Protein AF-X7ZYY2-F1 (afdb_monomer_lite)

pLDDT: mean 85.83, std 11.99, range [49.75, 98.62]

Foldseek 3Di:
DLLLLLQVVDVVLLVVLVVLLVVLVPDDQFLVLLQSLLVSVLSCQVSSPPVVSNVVCVVCVQLVSLLSSVQADRDDPVRVVLSNVSSVLSVVLSVSSNVSVSVVSVVSVVVSVVVVVVNSPPPDDDDDSVNSPD

Structure (mmCIF, N/CA/C/O backbone):
data_AF-X7ZYY2-F1
#
_entry.id   AF-X7ZYY2-F1
#
loop_
_atom_site.group_PDB
_atom_site.id
_atom_site.type_symbol
_atom_site.label_atom_id
_atom_site.label_alt_id
_atom_site.label_comp_id
_atom_site.label_asym_id
_atom_site.label_entity_id
_atom_site.label_seq_id
_atom_site.pdbx_PDB_ins_code
_atom_site.Cartn_x
_atom_site.Cartn_y
_atom_site.Cartn_z
_atom_site.occupancy
_atom_site.B_iso_or_equiv
_atom_site.auth_seq_id
_atom_site.auth_comp_id
_atom_site.auth_asym_id
_atom_site.auth_atom_id
_atom_site.pdbx_PDB_model_num
ATOM 1 N N . MET A 1 1 ? -3.388 7.981 6.868 1.00 88.81 1 MET A N 1
ATOM 2 C CA . MET A 1 1 ? -4.200 6.978 6.143 1.00 88.81 1 MET A CA 1
ATOM 3 C C . MET A 1 1 ? -4.107 5.621 6.833 1.00 88.81 1 MET A C 1
ATOM 5 O O . MET A 1 1 ? -5.023 5.297 7.571 1.00 88.81 1 MET A O 1
ATOM 9 N N . VAL A 1 2 ? -2.985 4.895 6.730 1.00 94.75 2 VAL A N 1
ATOM 10 C CA . VAL A 1 2 ? -2.819 3.554 7.341 1.00 94.75 2 VAL A CA 1
ATOM 11 C C . VAL A 1 2 ? -3.024 3.521 8.863 1.00 94.75 2 VAL A C 1
ATOM 13 O O . VAL A 1 2 ? -3.759 2.668 9.345 1.00 94.75 2 VAL A O 1
ATOM 16 N N . VAL A 1 3 ? -2.461 4.477 9.615 1.00 95.56 3 VAL A N 1
ATOM 17 C CA . VAL A 1 3 ? -2.677 4.577 11.077 1.00 95.56 3 VAL A CA 1
ATOM 18 C C . VAL A 1 3 ? -4.171 4.649 11.403 1.00 95.56 3 VAL A C 1
ATOM 20 O O . VAL A 1 3 ? -4.670 3.895 12.224 1.00 95.56 3 VAL A O 1
ATOM 23 N N . GLN A 1 4 ? -4.917 5.502 10.697 1.00 94.06 4 GLN A N 1
ATOM 24 C CA . GLN A 1 4 ? -6.357 5.657 10.897 1.00 94.06 4 GLN A CA 1
ATOM 25 C C . GLN A 1 4 ? -7.137 4.380 10.554 1.00 94.06 4 GLN A C 1
ATOM 27 O O . GLN A 1 4 ? -8.045 4.014 11.298 1.00 94.06 4 GLN A O 1
ATOM 32 N N . LEU A 1 5 ? -6.782 3.700 9.459 1.00 95.75 5 LEU A N 1
ATOM 33 C CA . LEU A 1 5 ? -7.372 2.411 9.082 1.00 95.75 5 LEU A CA 1
ATOM 34 C C . LEU A 1 5 ? -7.169 1.365 10.186 1.00 95.75 5 LEU A C 1
ATOM 36 O O . LEU A 1 5 ? -8.124 0.713 10.604 1.00 95.75 5 LEU A O 1
ATOM 40 N N . ALA A 1 6 ? -5.945 1.266 10.705 1.00 97.06 6 ALA A N 1
ATOM 41 C CA . ALA A 1 6 ? -5.580 0.359 11.787 1.00 97.06 6 ALA A CA 1
ATOM 42 C C . ALA A 1 6 ? -6.209 0.734 13.140 1.00 97.06 6 ALA A C 1
ATOM 44 O O . ALA A 1 6 ? -6.474 -0.148 13.948 1.00 97.06 6 ALA A O 1
ATOM 45 N N . THR A 1 7 ? -6.486 2.014 13.396 1.00 95.94 7 THR A N 1
ATOM 46 C CA . THR A 1 7 ? -7.210 2.446 14.601 1.00 95.94 7 THR A CA 1
ATOM 47 C C . THR A 1 7 ? -8.698 2.111 14.510 1.00 95.94 7 THR A C 1
ATOM 49 O O . THR A 1 7 ? -9.280 1.635 15.480 1.00 95.94 7 THR A O 1
ATOM 52 N N . LYS A 1 8 ? -9.329 2.351 13.352 1.00 95.50 8 LYS A N 1
ATOM 53 C CA . LYS A 1 8 ? -10.769 2.116 13.160 1.00 95.50 8 LYS A CA 1
ATOM 54 C C . LYS A 1 8 ? -11.122 0.638 13.003 1.00 95.50 8 LYS A C 1
ATOM 56 O O . LYS A 1 8 ? -12.187 0.231 13.455 1.00 95.50 8 LYS A O 1
ATOM 61 N N . ARG A 1 9 ? -10.262 -0.140 12.332 1.00 96.25 9 ARG A N 1
ATOM 62 C CA . ARG A 1 9 ? -10.445 -1.576 12.038 1.00 96.25 9 ARG A CA 1
ATOM 63 C C . ARG A 1 9 ? -11.831 -1.902 11.474 1.00 96.25 9 ARG A C 1
ATOM 65 O O . ARG A 1 9 ? -12.457 -2.877 11.882 1.00 96.25 9 ARG A O 1
ATOM 72 N N . ASN A 1 10 ? -12.323 -1.068 10.557 1.00 97.12 10 ASN A N 1
ATOM 73 C CA . ASN A 1 10 ? -13.613 -1.299 9.915 1.00 97.12 10 ASN A CA 1
ATOM 74 C C . ASN A 1 10 ? -13.560 -2.637 9.138 1.00 97.12 10 ASN A C 1
ATOM 76 O O . ASN A 1 10 ? -12.745 -2.748 8.219 1.00 97.12 10 ASN A O 1
ATOM 80 N N . PRO A 1 11 ? -14.405 -3.636 9.468 1.00 97.31 11 PRO A N 1
ATOM 81 C CA . PRO A 1 11 ? -14.346 -4.958 8.844 1.00 97.31 11 PRO A CA 1
ATOM 82 C C . PRO A 1 11 ? -14.564 -4.942 7.330 1.00 97.31 11 PRO A C 1
ATOM 84 O O . PRO A 1 11 ? -13.914 -5.704 6.626 1.00 97.31 11 PRO A O 1
ATOM 87 N N . ALA A 1 12 ? -15.433 -4.061 6.822 1.00 96.94 12 ALA A N 1
ATOM 88 C CA . ALA A 1 12 ? -15.694 -3.958 5.386 1.00 96.94 12 ALA A CA 1
ATOM 89 C C . ALA A 1 12 ? -14.470 -3.419 4.632 1.0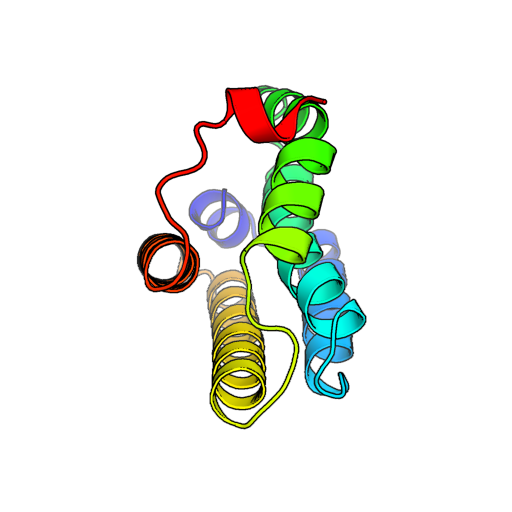0 96.94 12 ALA A C 1
ATOM 91 O O . ALA A 1 12 ? -14.090 -3.951 3.597 1.00 96.94 12 ALA A O 1
ATOM 92 N N . VAL A 1 13 ? -13.807 -2.409 5.204 1.00 96.94 13 VAL A N 1
ATOM 93 C CA . VAL A 1 13 ? -12.565 -1.849 4.652 1.00 96.94 13 VAL A CA 1
ATOM 94 C C . VAL A 1 13 ? -11.438 -2.879 4.672 1.00 96.94 13 VAL A C 1
ATOM 96 O O . VAL A 1 13 ? -10.668 -2.974 3.725 1.00 96.94 13 VAL A O 1
ATOM 99 N N . ILE A 1 14 ? -11.335 -3.652 5.754 1.00 98.19 14 ILE A N 1
ATOM 100 C CA . ILE A 1 14 ? -10.352 -4.730 5.867 1.00 98.19 14 ILE A CA 1
ATOM 101 C C . ILE A 1 14 ? -10.590 -5.791 4.791 1.00 98.19 14 ILE A C 1
ATOM 103 O O . ILE A 1 14 ? -9.637 -6.144 4.108 1.00 98.19 14 ILE A O 1
ATOM 107 N N . ALA A 1 15 ? -11.831 -6.253 4.619 1.00 98.19 15 ALA A N 1
ATOM 108 C CA . ALA A 1 15 ? -12.165 -7.267 3.622 1.00 98.19 15 ALA A CA 1
ATOM 109 C C . ALA A 1 15 ? -11.797 -6.810 2.202 1.00 98.19 15 ALA A C 1
ATOM 111 O O . ALA A 1 15 ? -11.152 -7.548 1.465 1.00 98.19 15 ALA A O 1
ATOM 112 N N . GLU A 1 16 ? -12.110 -5.561 1.852 1.00 97.75 16 GLU A N 1
ATOM 113 C CA . GLU A 1 16 ? -11.749 -4.996 0.548 1.00 97.75 16 GLU A CA 1
ATOM 114 C C . GLU A 1 16 ? -10.225 -4.912 0.351 1.00 97.75 16 GLU A C 1
ATOM 116 O O . GLU A 1 16 ? -9.705 -5.256 -0.708 1.00 97.75 16 GLU A O 1
ATOM 121 N N . LEU A 1 17 ? -9.477 -4.507 1.382 1.00 97.62 17 LEU A N 1
ATOM 122 C CA . LEU A 1 17 ? -8.014 -4.498 1.316 1.00 97.62 17 LEU A CA 1
ATOM 123 C C . LEU A 1 17 ? -7.432 -5.909 1.186 1.00 97.62 17 LEU A C 1
ATOM 125 O O . LEU A 1 17 ? -6.435 -6.074 0.488 1.00 97.62 17 LEU A O 1
ATOM 129 N N . GLU A 1 18 ? -8.032 -6.907 1.839 1.00 97.81 18 GLU A N 1
ATOM 130 C CA . GLU A 1 18 ? -7.639 -8.315 1.728 1.00 97.81 18 GLU A CA 1
ATOM 131 C C . GLU A 1 18 ? -7.847 -8.868 0.317 1.00 97.81 18 GLU A C 1
ATOM 133 O O . GLU A 1 18 ? -6.960 -9.550 -0.192 1.00 97.81 18 GLU A O 1
ATOM 138 N N . GLU A 1 19 ? -8.969 -8.541 -0.326 1.00 97.25 19 GLU A N 1
ATOM 139 C CA . GLU A 1 19 ? -9.241 -8.917 -1.717 1.00 97.25 19 GLU A CA 1
ATOM 140 C C . GLU A 1 19 ? -8.179 -8.350 -2.667 1.00 97.25 19 GLU A C 1
ATOM 142 O O . GLU A 1 19 ? -7.636 -9.079 -3.500 1.00 97.25 19 GLU A O 1
ATOM 147 N N . ILE A 1 20 ? -7.814 -7.075 -2.492 1.00 96.38 20 ILE A N 1
ATOM 148 C CA . ILE A 1 20 ? -6.784 -6.419 -3.308 1.00 96.38 20 ILE A CA 1
ATOM 149 C C . ILE A 1 20 ? -5.431 -7.126 -3.149 1.00 96.38 20 ILE A C 1
ATOM 151 O O . ILE A 1 20 ? -4.813 -7.501 -4.144 1.00 96.38 20 ILE A O 1
ATOM 155 N N . VAL A 1 21 ? -4.969 -7.363 -1.915 1.00 96.50 21 VAL A N 1
ATOM 156 C CA . VAL A 1 21 ? -3.655 -8.003 -1.694 1.00 96.50 21 VAL A CA 1
ATOM 157 C C . VAL A 1 21 ? -3.645 -9.500 -2.018 1.00 96.50 21 VAL A C 1
ATOM 159 O O . VAL A 1 21 ? -2.572 -10.106 -2.103 1.00 96.50 21 VAL A O 1
ATOM 162 N N . GLU A 1 22 ? -4.809 -10.137 -2.152 1.00 95.06 22 GLU A N 1
ATOM 163 C CA . GLU A 1 22 ? -4.923 -11.499 -2.679 1.00 95.06 22 GLU A CA 1
ATOM 164 C C . GLU A 1 22 ? -4.732 -11.513 -4.187 1.00 95.06 22 GLU A C 1
ATOM 166 O O . GLU A 1 22 ? -3.889 -12.270 -4.672 1.00 95.06 22 GLU A O 1
ATOM 171 N N . ALA A 1 23 ? -5.406 -10.614 -4.905 1.00 93.25 23 ALA A N 1
ATOM 172 C CA . ALA A 1 23 ? -5.202 -10.437 -6.338 1.00 93.25 23 ALA A CA 1
ATOM 173 C C . ALA A 1 23 ? -3.728 -10.138 -6.664 1.00 93.25 23 ALA A C 1
ATOM 175 O O . ALA A 1 23 ? -3.157 -10.765 -7.554 1.00 93.25 23 ALA A O 1
ATOM 176 N N . GLU A 1 24 ? -3.070 -9.281 -5.874 1.00 93.06 24 GLU A N 1
ATOM 177 C CA . GLU A 1 24 ? -1.648 -8.958 -6.056 1.00 93.06 24 GLU A CA 1
ATOM 178 C C . GLU A 1 24 ? -0.710 -10.171 -5.976 1.00 93.06 24 GLU A C 1
ATOM 180 O O . GLU A 1 24 ? 0.341 -10.198 -6.616 1.00 93.06 24 GLU A O 1
ATOM 185 N N . SER A 1 25 ? -1.064 -11.180 -5.177 1.00 86.06 25 SER A N 1
ATOM 186 C CA . SER A 1 25 ? -0.226 -12.366 -4.971 1.00 86.06 25 SER A CA 1
ATOM 187 C C . SER A 1 25 ? -0.200 -13.315 -6.172 1.00 86.06 25 SER A C 1
ATOM 189 O O . SER A 1 25 ? 0.706 -14.143 -6.272 1.00 86.06 25 SER A O 1
ATOM 191 N N . GLN A 1 26 ? -1.176 -13.174 -7.070 1.00 87.25 26 GLN A N 1
ATOM 192 C CA . GLN A 1 26 ? -1.361 -14.005 -8.260 1.00 87.25 26 GLN A CA 1
ATOM 193 C C . GLN A 1 26 ? -0.869 -13.312 -9.540 1.00 87.25 26 GLN A C 1
ATOM 195 O O . GLN A 1 26 ? -1.024 -13.859 -10.630 1.00 87.25 26 GLN A O 1
ATOM 200 N N . LEU A 1 27 ? -0.305 -12.105 -9.427 1.00 84.81 27 LEU A N 1
ATOM 201 C CA . LEU A 1 27 ? 0.155 -11.333 -10.576 1.00 84.81 27 LEU A CA 1
ATOM 202 C C . LEU A 1 27 ? 1.428 -11.926 -11.179 1.00 84.81 27 LEU A C 1
ATOM 204 O O . LEU A 1 27 ? 2.433 -12.132 -10.490 1.00 84.81 27 LEU A O 1
ATOM 208 N N . GLU A 1 28 ? 1.411 -12.083 -12.498 1.00 83.31 28 GLU A N 1
ATOM 209 C CA . GLU A 1 28 ? 2.623 -12.290 -13.279 1.00 83.31 28 GLU A CA 1
ATOM 210 C C . GLU A 1 28 ? 3.341 -10.951 -13.514 1.00 83.31 28 GLU A C 1
ATOM 212 O O . GLU A 1 28 ? 2.695 -9.905 -13.615 1.00 83.31 28 GLU A O 1
ATOM 217 N N . PRO A 1 29 ? 4.679 -10.936 -13.611 1.00 76.62 29 PRO A N 1
ATOM 218 C CA . PRO A 1 29 ? 5.419 -9.708 -13.868 1.00 76.62 29 PRO A CA 1
ATOM 219 C C . PRO A 1 29 ? 5.028 -9.046 -15.195 1.00 76.62 29 PRO A C 1
ATOM 221 O O . PRO A 1 29 ? 4.967 -9.698 -16.236 1.00 76.62 29 PRO A O 1
ATOM 224 N N . GLY A 1 30 ? 4.834 -7.729 -15.174 1.00 80.81 30 GLY A N 1
ATOM 225 C CA . GLY A 1 30 ? 4.477 -6.948 -16.355 1.00 80.81 30 GLY A CA 1
ATOM 226 C C . GLY A 1 30 ? 3.853 -5.606 -15.990 1.00 80.81 30 GLY A C 1
ATOM 227 O O . GLY A 1 30 ? 3.773 -5.244 -14.816 1.00 80.81 30 GLY A O 1
ATOM 228 N N . THR A 1 31 ? 3.392 -4.867 -16.999 1.00 80.38 31 THR A N 1
ATOM 229 C CA . THR A 1 31 ? 2.721 -3.567 -16.812 1.00 80.38 31 THR A CA 1
ATOM 230 C C . THR A 1 31 ? 1.461 -3.688 -15.955 1.00 80.38 31 THR A C 1
ATOM 232 O O . THR A 1 31 ? 1.262 -2.880 -15.057 1.00 80.38 31 THR A O 1
ATOM 235 N N . GLU A 1 32 ? 0.667 -4.742 -16.154 1.00 83.75 32 GLU A N 1
ATOM 236 C CA . GLU A 1 32 ? -0.537 -5.009 -15.353 1.00 83.75 32 GLU A CA 1
ATOM 237 C C . GLU A 1 32 ? -0.211 -5.169 -13.862 1.00 83.75 32 GLU A C 1
ATOM 239 O O . GLU A 1 32 ? -0.937 -4.670 -13.005 1.00 83.75 32 GLU A O 1
ATOM 244 N N . ALA A 1 33 ? 0.935 -5.775 -13.534 1.00 85.38 33 ALA A N 1
ATOM 245 C CA . ALA A 1 33 ? 1.361 -5.881 -12.148 1.00 85.38 33 ALA A CA 1
ATOM 246 C C . ALA A 1 33 ? 1.721 -4.522 -11.535 1.00 85.38 33 ALA A C 1
ATOM 248 O O . ALA A 1 33 ? 1.443 -4.290 -10.362 1.00 85.38 33 ALA A O 1
ATOM 249 N N . VAL A 1 34 ? 2.324 -3.614 -12.309 1.00 84.56 34 VAL A N 1
ATOM 250 C CA . VAL A 1 34 ? 2.629 -2.248 -11.850 1.00 84.56 34 VAL A CA 1
ATOM 251 C C . VAL A 1 34 ? 1.346 -1.467 -11.573 1.00 84.56 34 VAL A C 1
ATOM 253 O O . VAL A 1 34 ? 1.261 -0.784 -10.550 1.00 84.56 34 VAL A O 1
ATOM 256 N N . ASP A 1 35 ? 0.346 -1.600 -12.441 1.00 85.88 35 ASP A N 1
ATOM 257 C CA . ASP A 1 35 ? -0.947 -0.934 -12.285 1.00 85.88 35 ASP A CA 1
ATOM 258 C C . ASP A 1 35 ? -1.666 -1.435 -11.027 1.00 85.88 35 ASP A C 1
ATOM 260 O O . ASP A 1 35 ? -1.963 -0.651 -10.126 1.00 85.88 35 ASP A O 1
ATOM 264 N N . GLN A 1 36 ? -1.814 -2.754 -10.885 1.00 87.19 36 GLN A N 1
ATOM 265 C CA . GLN A 1 36 ? -2.502 -3.355 -9.742 1.00 87.19 36 GLN A CA 1
ATOM 266 C C . GLN A 1 36 ? -1.813 -3.035 -8.401 1.00 87.19 36 GLN A C 1
ATOM 268 O O . GLN A 1 36 ? -2.482 -2.765 -7.403 1.00 87.19 36 GLN A O 1
ATOM 273 N N . LEU A 1 37 ? -0.474 -3.008 -8.368 1.00 90.06 37 LEU A N 1
ATOM 274 C CA . LEU A 1 37 ? 0.288 -2.600 -7.179 1.00 90.06 37 LEU A CA 1
ATOM 275 C C . LEU A 1 37 ? 0.144 -1.098 -6.876 1.00 90.06 37 LEU A C 1
ATOM 277 O O . LEU A 1 37 ? 0.237 -0.688 -5.716 1.00 90.06 37 LEU A O 1
ATOM 281 N N . THR A 1 38 ? -0.068 -0.266 -7.899 1.00 88.12 38 THR A N 1
ATOM 282 C CA . THR A 1 38 ? -0.347 1.169 -7.735 1.00 88.12 38 THR A CA 1
ATOM 283 C C . THR A 1 38 ? -1.749 1.387 -7.161 1.00 88.12 38 THR A C 1
ATOM 285 O O . THR A 1 38 ? -1.934 2.232 -6.279 1.00 88.12 38 THR A O 1
ATOM 288 N N . ASP A 1 39 ? -2.723 0.581 -7.582 1.00 89.56 39 ASP A N 1
ATOM 289 C CA . ASP A 1 39 ? -4.115 0.675 -7.133 1.00 89.56 39 ASP A CA 1
ATOM 290 C C . ASP A 1 39 ? -4.278 0.445 -5.629 1.00 89.56 39 ASP A C 1
ATOM 292 O O . ASP A 1 39 ? -5.127 1.078 -4.993 1.00 89.56 39 ASP A O 1
ATOM 296 N N . PHE A 1 40 ? -3.418 -0.371 -5.011 1.00 93.56 40 PHE A N 1
ATOM 297 C CA . PHE A 1 40 ? -3.403 -0.517 -3.556 1.00 93.56 40 PHE A CA 1
ATOM 298 C C . PHE A 1 40 ? -3.179 0.823 -2.837 1.00 93.56 40 PHE A C 1
ATOM 300 O O . PHE A 1 40 ? -3.807 1.093 -1.809 1.00 93.56 40 PHE A O 1
ATOM 307 N N . HIS A 1 41 ? -2.338 1.717 -3.373 1.00 91.56 41 HIS A N 1
ATOM 308 C CA . HIS A 1 41 ? -2.084 3.026 -2.751 1.00 91.56 41 HIS A CA 1
ATOM 309 C C . HIS A 1 41 ? -3.316 3.924 -2.841 1.00 91.56 41 HIS A C 1
ATOM 311 O O . HIS A 1 41 ? -3.679 4.583 -1.860 1.00 91.56 41 HIS A O 1
ATOM 317 N N . ALA A 1 42 ? -3.995 3.897 -3.989 1.00 87.94 42 ALA A N 1
ATOM 318 C CA . ALA A 1 42 ? -5.251 4.607 -4.183 1.00 87.94 42 ALA A CA 1
ATOM 319 C C . ALA A 1 42 ? -6.352 4.070 -3.252 1.00 87.94 42 ALA A C 1
ATOM 321 O O . ALA A 1 42 ? -7.066 4.861 -2.628 1.00 87.94 42 ALA A O 1
ATOM 322 N N . ALA A 1 43 ? -6.443 2.748 -3.077 1.00 92.75 43 ALA A N 1
ATOM 323 C CA . ALA A 1 43 ? -7.381 2.114 -2.156 1.00 92.75 43 ALA A CA 1
ATOM 324 C C . ALA A 1 43 ? -7.139 2.541 -0.700 1.00 92.75 43 ALA A C 1
ATOM 326 O O . ALA A 1 43 ? -8.080 2.952 -0.021 1.00 92.75 43 ALA A O 1
ATOM 327 N N . ILE A 1 44 ? -5.884 2.547 -0.230 1.00 93.44 44 ILE A N 1
ATOM 328 C CA . ILE A 1 44 ? -5.528 3.043 1.112 1.00 93.44 44 ILE A CA 1
ATOM 329 C C . ILE A 1 44 ? -5.988 4.493 1.319 1.00 93.44 44 ILE A C 1
ATOM 331 O O . ILE A 1 44 ? -6.469 4.833 2.404 1.00 93.44 44 ILE A O 1
ATOM 335 N N . SER A 1 45 ? -5.855 5.350 0.302 1.00 89.56 45 SER A N 1
ATOM 336 C CA . SER A 1 45 ? -6.327 6.736 0.372 1.00 89.56 45 SER A CA 1
ATOM 337 C C . SER A 1 45 ? -7.849 6.816 0.453 1.00 89.56 45 SER A C 1
ATOM 339 O O . SER A 1 45 ? -8.379 7.341 1.441 1.00 89.56 45 SER A O 1
ATOM 341 N N . ARG A 1 46 ? -8.547 6.209 -0.515 1.00 89.94 46 ARG A N 1
ATOM 342 C CA . ARG A 1 46 ? -10.015 6.183 -0.610 1.00 89.94 46 ARG A CA 1
ATOM 343 C C . ARG A 1 46 ? -10.670 5.635 0.658 1.00 89.94 46 ARG A C 1
ATOM 345 O O . ARG A 1 46 ? -11.618 6.222 1.173 1.00 89.94 46 ARG A O 1
ATOM 352 N N . LEU A 1 47 ? -10.144 4.538 1.196 1.00 93.06 47 LEU A N 1
ATOM 353 C CA . LEU A 1 47 ? -10.722 3.840 2.345 1.00 93.06 47 LEU A CA 1
ATOM 354 C C . LEU A 1 47 ? -10.384 4.496 3.689 1.00 93.06 47 LEU A C 1
ATOM 356 O O . LEU A 1 47 ? -11.008 4.187 4.702 1.00 93.06 47 LEU A O 1
ATOM 360 N N . SER A 1 48 ? -9.427 5.430 3.728 1.00 85.94 48 SER A N 1
ATOM 361 C CA . SER A 1 48 ? -9.047 6.118 4.967 1.00 85.94 48 SER A CA 1
ATOM 362 C C . SER A 1 48 ? -10.068 7.150 5.465 1.00 85.94 48 SER A C 1
ATOM 364 O O . SER A 1 48 ? -9.846 7.750 6.513 1.00 85.94 48 SER A O 1
ATOM 366 N N . GLU A 1 49 ? -11.186 7.363 4.757 1.00 80.56 49 GLU A N 1
ATOM 367 C CA . GLU A 1 49 ? -12.245 8.343 5.072 1.00 80.56 49 GLU A CA 1
ATOM 368 C C . GLU A 1 49 ? -11.747 9.799 5.231 1.00 80.56 49 GLU A C 1
ATOM 370 O O . GLU A 1 49 ? -12.456 10.665 5.750 1.00 80.56 49 GLU A O 1
ATOM 375 N N . ASN A 1 50 ? -10.526 10.106 4.786 1.00 83.44 50 ASN A N 1
ATOM 376 C CA . ASN A 1 50 ? -10.006 11.466 4.764 1.00 83.44 50 ASN A CA 1
ATOM 377 C C . ASN A 1 50 ? -10.387 12.130 3.436 1.00 83.44 50 ASN A C 1
ATOM 379 O O . ASN A 1 50 ? -9.647 12.047 2.460 1.00 83.44 50 ASN A O 1
ATOM 383 N N . LYS A 1 51 ? -11.549 12.797 3.412 1.00 78.56 51 LYS A N 1
ATOM 384 C CA . LYS A 1 51 ? -12.122 13.404 2.196 1.00 78.56 51 LYS A CA 1
ATOM 385 C C . LYS A 1 51 ? -11.159 14.341 1.462 1.00 78.56 51 LYS A C 1
ATOM 387 O O . LYS A 1 51 ? -11.135 14.347 0.238 1.00 78.56 51 LYS A O 1
ATOM 392 N N . THR A 1 52 ? -10.358 15.119 2.191 1.00 82.12 52 THR A N 1
ATOM 393 C CA . THR A 1 52 ? -9.377 16.028 1.582 1.00 82.12 52 THR A CA 1
ATOM 394 C C . THR A 1 52 ? -8.283 15.255 0.852 1.00 82.12 52 THR A C 1
ATOM 396 O O . THR A 1 52 ? -7.997 15.549 -0.305 1.00 82.12 52 THR A O 1
ATOM 399 N N . LEU A 1 53 ? -7.693 14.246 1.501 1.00 77.56 53 LEU A N 1
ATOM 400 C CA . LEU A 1 53 ? -6.669 13.404 0.873 1.00 77.56 53 LEU A CA 1
ATOM 401 C C . LEU A 1 53 ? -7.231 12.573 -0.279 1.00 77.56 53 LEU A C 1
ATOM 403 O O . LEU A 1 53 ? -6.537 12.381 -1.272 1.00 77.56 53 LEU A O 1
ATOM 407 N N . GLN A 1 54 ? -8.480 12.125 -0.169 1.00 79.56 54 GLN A N 1
ATOM 408 C CA . GLN A 1 54 ? -9.155 11.408 -1.240 1.00 79.56 54 GLN A CA 1
ATOM 409 C C . GLN A 1 54 ? -9.285 12.279 -2.497 1.00 79.56 54 GLN A C 1
ATOM 411 O O . GLN A 1 54 ? -8.843 11.853 -3.558 1.00 79.56 54 GLN A O 1
ATOM 416 N N . MET A 1 55 ? -9.797 13.511 -2.373 1.00 79.50 55 MET A N 1
ATOM 417 C CA . MET A 1 55 ? -9.922 14.435 -3.511 1.00 79.50 55 MET A CA 1
ATOM 418 C C . MET A 1 55 ? -8.565 14.726 -4.1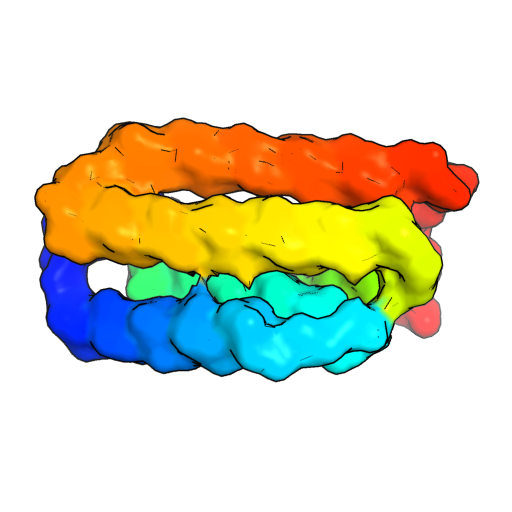68 1.00 79.50 55 MET A C 1
ATOM 420 O O . MET A 1 55 ? -8.452 14.700 -5.390 1.00 79.50 55 MET A O 1
ATOM 424 N N . ILE A 1 56 ? -7.516 14.957 -3.369 1.00 82.25 56 ILE A N 1
ATOM 425 C CA . ILE A 1 56 ? -6.159 15.179 -3.894 1.00 82.25 56 ILE A CA 1
ATOM 426 C C . ILE A 1 56 ? -5.651 13.933 -4.629 1.00 82.25 56 ILE A C 1
ATOM 428 O O . ILE A 1 56 ? -5.089 14.046 -5.715 1.00 82.25 56 ILE A O 1
ATOM 432 N N . ASN A 1 57 ? -5.854 12.742 -4.063 1.00 80.31 57 ASN A N 1
ATOM 433 C CA . ASN A 1 57 ? -5.414 11.499 -4.685 1.00 80.31 57 ASN A CA 1
ATOM 434 C C . ASN A 1 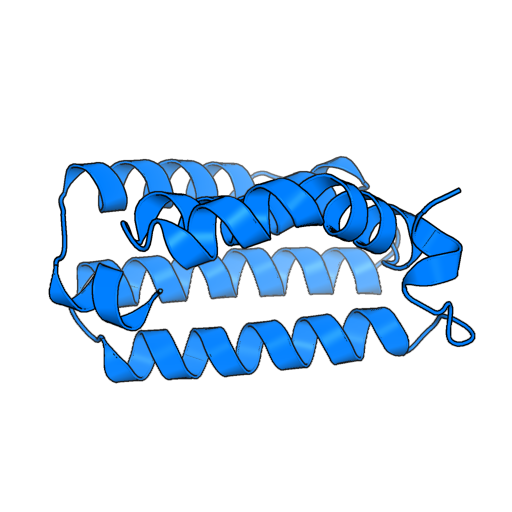57 ? -6.151 11.224 -6.001 1.00 80.31 57 ASN A C 1
ATOM 436 O O . ASN A 1 57 ? -5.515 10.813 -6.959 1.00 80.31 57 ASN A O 1
ATOM 440 N N . GLU A 1 58 ? -7.458 11.484 -6.070 1.00 80.62 58 GLU A N 1
ATOM 441 C CA . GLU A 1 58 ? -8.249 11.362 -7.302 1.00 80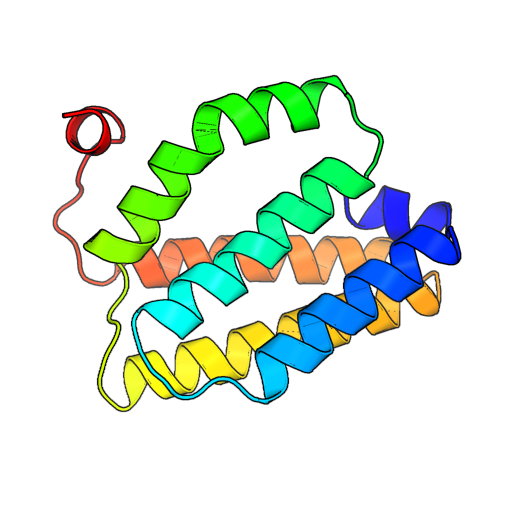.62 58 GLU A CA 1
ATOM 442 C C . GLU A 1 58 ? -7.747 12.321 -8.393 1.00 80.62 58 GLU A C 1
ATOM 444 O O . GLU A 1 58 ? -7.582 11.906 -9.538 1.00 80.62 58 GLU A O 1
ATOM 449 N N . MET A 1 59 ? -7.410 13.568 -8.038 1.00 80.94 59 MET A N 1
ATOM 450 C CA . MET A 1 59 ? -6.813 14.529 -8.978 1.00 80.94 59 MET A CA 1
ATOM 451 C C . MET A 1 59 ? -5.437 14.085 -9.496 1.00 80.94 59 MET A C 1
ATOM 453 O O . MET A 1 59 ? -5.100 14.351 -10.647 1.00 80.94 59 MET A O 1
ATOM 457 N N . LEU A 1 60 ? -4.631 13.438 -8.650 1.00 81.38 60 LEU A N 1
ATOM 458 C CA . LEU A 1 60 ? -3.271 13.013 -8.992 1.00 81.38 60 LEU A CA 1
ATOM 459 C C . LEU A 1 60 ? -3.199 11.598 -9.580 1.00 81.38 60 LEU A C 1
ATOM 461 O O . LEU A 1 60 ? -2.151 11.225 -10.103 1.00 81.38 60 LEU A O 1
ATOM 465 N N . HIS A 1 61 ? -4.273 10.810 -9.508 1.00 80.44 61 HIS A N 1
ATOM 466 C CA . HIS A 1 61 ? -4.242 9.377 -9.799 1.00 80.44 61 HIS A CA 1
ATOM 467 C C . HIS A 1 61 ? -3.702 9.073 -11.200 1.00 80.44 61 HIS A C 1
ATOM 469 O O . HIS A 1 61 ? -2.756 8.302 -11.324 1.00 80.44 61 HIS A O 1
ATOM 475 N N . HIS A 1 62 ? -4.214 9.747 -12.235 1.00 76.44 62 HIS A N 1
ATOM 476 C CA . HIS A 1 62 ? -3.736 9.559 -13.612 1.00 76.44 62 HIS A CA 1
ATOM 477 C C . HIS A 1 62 ? -2.270 9.970 -13.806 1.00 76.44 62 HIS A C 1
ATOM 479 O O . HIS A 1 62 ? -1.560 9.355 -14.597 1.00 76.44 62 HIS A O 1
ATOM 485 N N . ILE A 1 63 ? -1.792 10.980 -13.073 1.00 79.94 63 ILE A N 1
ATOM 486 C CA . ILE A 1 63 ? -0.389 11.417 -13.138 1.00 79.94 63 ILE A CA 1
ATOM 487 C C . ILE A 1 63 ? 0.509 10.339 -12.527 1.00 79.94 63 ILE A C 1
ATOM 489 O O . ILE A 1 63 ? 1.533 9.986 -13.106 1.00 79.94 63 ILE A O 1
ATOM 493 N N . ILE A 1 64 ? 0.108 9.791 -11.376 1.00 79.25 64 ILE A N 1
ATOM 494 C CA . ILE A 1 64 ? 0.838 8.736 -10.663 1.00 79.25 64 ILE A CA 1
ATOM 495 C C . ILE A 1 64 ? 0.856 7.440 -11.482 1.00 79.25 64 ILE A C 1
ATOM 497 O O . ILE A 1 64 ? 1.910 6.828 -11.627 1.00 79.25 64 ILE A O 1
ATOM 501 N N . GLU A 1 65 ? -0.282 7.042 -12.049 1.00 81.38 65 GLU A N 1
ATOM 502 C CA . GLU A 1 65 ? -0.402 5.860 -12.909 1.00 81.38 65 GLU A CA 1
ATOM 503 C C . GLU A 1 65 ? 0.510 5.983 -14.138 1.00 81.38 65 GLU A C 1
ATOM 505 O O . GLU A 1 65 ? 1.311 5.089 -14.421 1.00 81.38 65 GLU A O 1
ATOM 510 N N . LYS A 1 66 ? 0.466 7.132 -14.826 1.00 80.75 66 LYS A N 1
ATOM 511 C CA . LYS A 1 66 ? 1.335 7.410 -15.974 1.00 80.75 66 LYS A CA 1
ATOM 512 C C . LYS A 1 66 ? 2.813 7.406 -15.582 1.00 80.75 66 LYS A C 1
ATOM 514 O O . LYS A 1 66 ? 3.609 6.764 -16.260 1.00 80.75 66 LYS A O 1
ATOM 519 N N . ALA A 1 67 ? 3.179 8.045 -14.469 1.00 78.38 67 ALA A N 1
ATOM 520 C CA . ALA A 1 67 ? 4.548 8.031 -13.955 1.00 78.38 67 ALA A CA 1
ATOM 521 C C . ALA A 1 67 ? 5.035 6.603 -13.685 1.00 78.38 67 ALA A C 1
ATOM 523 O O . ALA A 1 67 ? 6.123 6.227 -14.115 1.00 78.38 67 ALA A O 1
ATOM 524 N N . ASN A 1 68 ? 4.219 5.787 -13.014 1.00 78.25 68 ASN A N 1
ATOM 525 C CA . ASN A 1 68 ? 4.584 4.415 -12.683 1.00 78.25 68 ASN A CA 1
ATOM 526 C C . ASN A 1 68 ? 4.765 3.562 -13.942 1.00 78.25 68 ASN A C 1
ATOM 528 O O . ASN A 1 68 ? 5.768 2.860 -14.044 1.00 78.25 68 ASN A O 1
ATOM 532 N N . ARG A 1 69 ? 3.876 3.679 -14.935 1.00 78.31 69 ARG A N 1
ATOM 533 C CA . ARG A 1 69 ? 4.020 2.975 -16.221 1.00 78.31 69 ARG A CA 1
ATOM 534 C C . ARG A 1 69 ? 5.245 3.414 -17.018 1.00 78.31 69 ARG A C 1
ATOM 536 O O . ARG A 1 69 ? 5.873 2.584 -17.669 1.00 78.31 69 ARG A O 1
ATOM 543 N N . SER A 1 70 ? 5.567 4.706 -17.002 1.00 76.88 70 SER A N 1
ATOM 544 C CA . SER A 1 70 ? 6.655 5.270 -17.809 1.00 76.88 70 SER A CA 1
ATOM 545 C C . SER A 1 70 ? 8.036 5.108 -17.175 1.00 76.88 70 SER A C 1
ATOM 547 O O . SER A 1 70 ? 9.022 5.007 -17.901 1.00 76.88 70 SER A O 1
ATOM 549 N N . LEU A 1 71 ? 8.122 5.102 -15.843 1.00 76.81 71 LEU A N 1
ATOM 550 C CA . LEU A 1 71 ? 9.395 5.161 -15.119 1.00 76.81 71 LEU A CA 1
ATOM 551 C C . LEU A 1 71 ? 9.775 3.831 -14.460 1.00 76.81 71 LEU A C 1
ATOM 553 O O . LEU A 1 71 ? 10.964 3.574 -14.263 1.00 76.81 71 LEU A O 1
ATOM 557 N N . GLN A 1 72 ? 8.810 2.970 -14.113 1.00 79.31 72 GLN A N 1
ATOM 558 C CA . GLN A 1 72 ? 9.141 1.678 -13.512 1.00 79.31 72 GLN A CA 1
ATOM 559 C C . GLN A 1 72 ? 9.566 0.672 -14.583 1.00 79.31 72 GLN A C 1
ATOM 561 O O . GLN A 1 72 ? 8.854 0.467 -15.566 1.00 79.31 72 GLN A O 1
ATOM 566 N N . PRO A 1 73 ? 10.682 -0.048 -14.375 1.00 79.44 73 PRO A N 1
ATOM 567 C CA . PRO A 1 73 ? 10.964 -1.241 -15.154 1.00 79.44 73 PRO A CA 1
ATOM 568 C C . PRO A 1 73 ? 9.811 -2.242 -15.003 1.00 79.44 73 PRO A C 1
ATOM 570 O O . PRO A 1 73 ? 9.528 -2.687 -13.893 1.00 79.44 73 PRO A O 1
ATOM 573 N N . THR A 1 74 ? 9.176 -2.620 -16.112 1.00 81.00 74 THR A N 1
ATOM 574 C CA . THR A 1 74 ? 8.058 -3.584 -16.134 1.00 81.00 74 THR A CA 1
ATOM 575 C C . THR A 1 74 ? 8.502 -5.013 -16.448 1.00 81.00 74 THR A C 1
ATOM 577 O O . THR A 1 74 ? 7.711 -5.944 -16.328 1.00 81.00 74 THR A O 1
ATOM 580 N N . THR A 1 75 ? 9.763 -5.217 -16.843 1.00 82.38 75 THR A N 1
ATOM 581 C CA . THR A 1 75 ? 10.290 -6.525 -17.262 1.00 82.38 75 THR A CA 1
ATOM 582 C C . THR A 1 75 ? 11.660 -6.834 -16.656 1.00 82.38 75 THR A C 1
ATOM 584 O O . THR A 1 75 ? 12.404 -5.946 -16.228 1.00 82.38 75 THR A O 1
ATOM 587 N N . GLY A 1 76 ? 11.996 -8.126 -16.624 1.00 85.88 76 GLY A N 1
ATOM 588 C CA . GLY A 1 76 ? 13.274 -8.642 -16.138 1.00 85.88 76 GLY A CA 1
ATOM 589 C C . GLY A 1 76 ? 13.356 -8.777 -14.615 1.00 85.88 76 GLY A C 1
ATOM 590 O O . GLY A 1 76 ? 12.573 -8.201 -13.864 1.00 85.88 76 GLY A O 1
ATOM 591 N N . ALA A 1 77 ? 14.365 -9.513 -14.140 1.00 86.31 77 ALA A N 1
ATOM 592 C CA . ALA A 1 77 ? 14.470 -9.967 -12.747 1.00 86.31 77 ALA A CA 1
ATOM 593 C C . ALA A 1 77 ? 14.360 -8.855 -11.682 1.00 86.31 77 ALA A C 1
ATOM 595 O O . ALA A 1 77 ? 13.883 -9.098 -10.572 1.00 86.31 77 ALA A O 1
ATOM 596 N N . ARG A 1 78 ? 14.790 -7.625 -12.000 1.00 83.25 78 ARG A N 1
ATOM 597 C CA . ARG A 1 78 ? 14.654 -6.470 -11.098 1.00 83.25 78 ARG A CA 1
ATOM 598 C C . ARG A 1 78 ? 13.188 -6.062 -10.914 1.00 83.25 78 ARG A C 1
ATOM 600 O O . ARG A 1 78 ? 12.788 -5.830 -9.775 1.00 83.25 78 ARG A O 1
ATOM 607 N N . ALA A 1 79 ? 12.415 -5.999 -11.999 1.00 83.50 79 ALA A N 1
ATOM 608 C CA . ALA A 1 79 ? 10.986 -5.693 -11.969 1.00 83.50 79 ALA A CA 1
ATOM 609 C C . ALA A 1 79 ? 10.213 -6.774 -11.203 1.00 83.50 79 ALA A C 1
ATOM 611 O O . ALA A 1 79 ? 9.473 -6.470 -10.270 1.00 83.50 79 ALA A O 1
ATOM 612 N N . GLU A 1 80 ? 10.484 -8.049 -11.504 1.00 87.19 80 GLU A N 1
ATOM 613 C CA . GLU A 1 80 ? 9.851 -9.192 -10.829 1.00 87.19 80 GLU A CA 1
ATOM 614 C C . GLU A 1 80 ? 10.101 -9.170 -9.318 1.00 87.19 80 GLU A C 1
ATOM 616 O O . GLU A 1 80 ? 9.196 -9.369 -8.504 1.00 87.19 80 GLU A O 1
ATOM 621 N N . GLN A 1 81 ? 11.347 -8.900 -8.917 1.00 87.50 81 GLN A N 1
ATOM 622 C CA . GLN A 1 81 ? 11.702 -8.822 -7.509 1.00 87.50 81 GLN A CA 1
ATOM 623 C C . GLN A 1 81 ? 11.020 -7.632 -6.817 1.00 87.50 81 GLN A C 1
ATOM 625 O O . GLN A 1 81 ? 10.604 -7.765 -5.662 1.00 87.50 81 GLN A O 1
ATOM 630 N N . ALA A 1 82 ? 10.918 -6.481 -7.486 1.00 85.88 82 ALA A N 1
ATOM 631 C CA . ALA A 1 82 ? 10.246 -5.299 -6.954 1.00 85.88 82 ALA A CA 1
ATOM 632 C C . ALA A 1 82 ? 8.740 -5.539 -6.765 1.00 85.88 82 ALA A C 1
ATOM 634 O O . ALA A 1 82 ? 8.220 -5.255 -5.684 1.00 85.88 82 ALA A O 1
ATOM 635 N N . ALA A 1 83 ? 8.074 -6.150 -7.749 1.00 88.62 83 ALA A N 1
ATOM 636 C CA . ALA A 1 83 ? 6.660 -6.510 -7.670 1.00 88.62 83 ALA A CA 1
ATOM 637 C C . ALA A 1 83 ? 6.387 -7.463 -6.494 1.00 88.62 83 ALA A C 1
ATOM 639 O O . ALA A 1 83 ? 5.586 -7.156 -5.609 1.00 88.62 83 ALA A O 1
ATOM 640 N N . ARG A 1 84 ? 7.153 -8.560 -6.388 1.00 89.88 84 ARG A N 1
ATOM 641 C CA . ARG A 1 84 ? 7.024 -9.532 -5.283 1.00 89.88 84 ARG A CA 1
ATOM 642 C C . ARG A 1 84 ? 7.260 -8.905 -3.908 1.00 89.88 84 ARG A C 1
ATOM 644 O O . ARG A 1 84 ? 6.572 -9.237 -2.942 1.00 89.88 84 ARG A O 1
ATOM 651 N N . LYS A 1 85 ? 8.247 -8.007 -3.788 1.00 91.25 85 LYS A N 1
ATOM 652 C CA . LYS A 1 85 ? 8.520 -7.279 -2.536 1.00 91.25 85 LYS A CA 1
ATOM 653 C C . LYS A 1 85 ? 7.377 -6.329 -2.170 1.00 91.25 85 LYS A C 1
ATOM 655 O O . LYS A 1 85 ? 7.052 -6.236 -0.984 1.00 91.25 85 LYS A O 1
ATOM 660 N N . SER A 1 86 ? 6.782 -5.657 -3.155 1.00 92.50 86 SER A N 1
ATOM 661 C CA . SER A 1 86 ? 5.651 -4.748 -2.948 1.00 92.50 86 SER A CA 1
ATOM 662 C C . SER A 1 86 ? 4.413 -5.504 -2.482 1.00 92.50 86 SER A C 1
ATOM 664 O O . SER A 1 86 ? 3.954 -5.227 -1.377 1.00 92.50 86 SER A O 1
ATOM 666 N N . ALA A 1 87 ? 3.990 -6.546 -3.206 1.00 94.19 87 ALA A N 1
ATOM 667 C CA . ALA A 1 87 ? 2.849 -7.388 -2.826 1.00 94.19 87 ALA A CA 1
ATOM 668 C C . ALA A 1 87 ? 3.006 -7.966 -1.406 1.00 94.19 87 ALA A C 1
ATOM 670 O O . ALA A 1 87 ? 2.108 -7.891 -0.564 1.00 94.19 87 ALA A O 1
ATOM 671 N N . LYS A 1 88 ? 4.207 -8.468 -1.072 1.00 95.38 88 LYS A N 1
ATOM 672 C CA . LYS A 1 88 ? 4.508 -8.943 0.288 1.00 95.38 88 LYS A CA 1
ATOM 673 C C . LYS A 1 88 ? 4.360 -7.835 1.336 1.00 95.38 88 LYS A C 1
ATOM 675 O O . LYS A 1 88 ? 3.839 -8.082 2.422 1.00 95.38 88 LYS A O 1
ATOM 680 N N . THR A 1 89 ? 4.843 -6.631 1.039 1.00 97.06 89 THR A N 1
ATOM 681 C CA . THR A 1 89 ? 4.763 -5.491 1.963 1.00 97.06 89 THR A CA 1
ATOM 682 C C . THR A 1 89 ? 3.320 -5.021 2.139 1.00 97.06 89 THR A C 1
ATOM 684 O O . THR A 1 89 ? 2.920 -4.745 3.269 1.00 97.06 89 THR A O 1
ATOM 687 N N . HIS A 1 90 ? 2.525 -4.993 1.067 1.00 97.88 90 HIS A N 1
ATOM 688 C CA . HIS A 1 90 ? 1.103 -4.655 1.116 1.00 97.88 90 HIS A CA 1
ATOM 689 C C . HIS A 1 90 ? 0.338 -5.629 2.018 1.00 97.8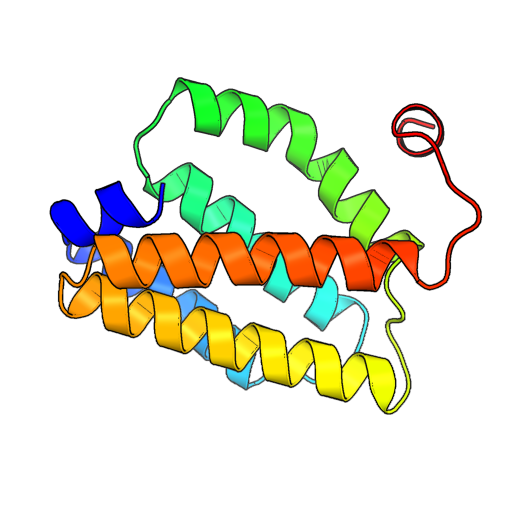8 90 HIS A C 1
ATOM 691 O O . HIS A 1 90 ? -0.332 -5.188 2.952 1.00 97.88 90 HIS A O 1
ATOM 697 N N . ARG A 1 91 ? 0.541 -6.946 1.850 1.00 98.12 91 ARG A N 1
ATOM 698 C CA . ARG A 1 91 ? -0.040 -7.966 2.742 1.00 98.12 91 ARG A CA 1
ATOM 699 C C . ARG A 1 91 ? 0.311 -7.720 4.209 1.00 98.12 91 ARG A C 1
ATOM 701 O O . ARG A 1 91 ? -0.579 -7.695 5.051 1.00 98.12 91 ARG A O 1
ATOM 708 N N . MET A 1 92 ? 1.588 -7.472 4.512 1.00 98.31 92 MET A N 1
ATOM 709 C CA . MET A 1 92 ? 2.030 -7.184 5.883 1.00 98.31 92 MET A CA 1
ATOM 710 C C . MET A 1 92 ? 1.345 -5.943 6.470 1.00 98.31 92 MET A C 1
ATOM 712 O O . MET A 1 92 ? 1.015 -5.931 7.652 1.00 98.31 92 MET A O 1
ATOM 716 N N . ILE A 1 93 ? 1.130 -4.896 5.667 1.00 98.38 93 ILE A N 1
ATOM 717 C CA . ILE A 1 93 ? 0.407 -3.697 6.107 1.00 98.38 93 ILE A CA 1
ATOM 718 C C . ILE A 1 93 ? -1.050 -4.040 6.430 1.00 98.38 93 ILE A C 1
ATOM 720 O O . ILE A 1 93 ? -1.539 -3.622 7.478 1.00 98.38 93 ILE A O 1
ATOM 724 N N . VAL A 1 94 ? -1.728 -4.818 5.579 1.00 98.38 94 VAL A N 1
ATOM 725 C CA . VAL A 1 94 ? -3.111 -5.264 5.826 1.00 98.38 94 VAL A CA 1
ATOM 726 C C . VAL A 1 94 ? -3.193 -6.115 7.093 1.00 98.38 94 VAL A C 1
ATOM 728 O O . VAL A 1 94 ? -4.061 -5.870 7.930 1.00 98.38 94 VAL A O 1
ATOM 731 N N . ASP A 1 95 ? -2.249 -7.029 7.313 1.00 98.56 95 ASP A N 1
ATOM 732 C CA . ASP A 1 95 ? -2.180 -7.826 8.542 1.00 98.56 95 ASP A CA 1
ATOM 733 C C . ASP A 1 95 ? -1.998 -6.947 9.793 1.00 98.56 95 ASP A C 1
ATOM 735 O O . ASP A 1 95 ? -2.664 -7.158 10.810 1.00 98.56 95 ASP A O 1
ATOM 739 N N . MET A 1 96 ? -1.159 -5.908 9.720 1.00 98.62 96 MET A N 1
ATOM 740 C CA . MET A 1 96 ? -0.987 -4.945 10.816 1.00 98.62 96 MET A CA 1
ATOM 741 C C . MET A 1 96 ? -2.245 -4.092 11.044 1.00 98.62 96 MET A C 1
ATOM 743 O O . MET A 1 96 ? -2.615 -3.851 12.195 1.00 9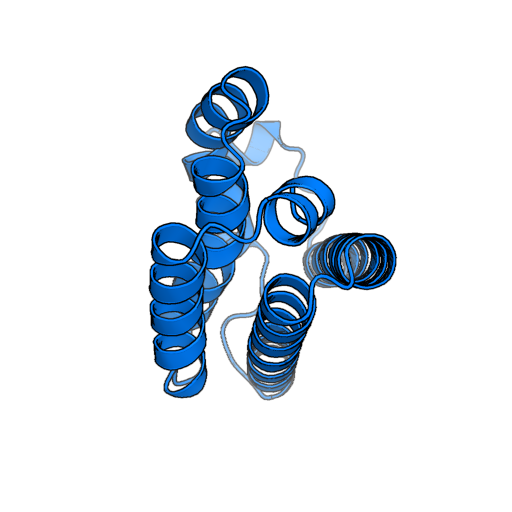8.62 96 MET A O 1
ATOM 747 N N . ILE A 1 97 ? -2.944 -3.675 9.979 1.00 98.31 97 ILE A N 1
ATOM 748 C CA . ILE A 1 97 ? -4.248 -2.991 10.070 1.00 98.31 97 ILE A CA 1
ATOM 749 C C . ILE A 1 97 ? -5.259 -3.898 10.778 1.00 98.31 97 ILE A C 1
ATOM 751 O O . ILE A 1 97 ? -5.918 -3.470 11.728 1.00 98.31 97 ILE A O 1
ATOM 755 N N . LYS A 1 98 ? -5.338 -5.169 10.371 1.00 98.12 98 LYS A N 1
ATOM 756 C CA . LYS A 1 98 ? -6.210 -6.177 10.982 1.00 98.12 98 LYS A CA 1
ATOM 757 C C . LYS A 1 98 ? -5.909 -6.380 12.453 1.00 98.12 98 LYS A C 1
ATOM 759 O O . LYS A 1 98 ? -6.849 -6.487 13.234 1.00 98.12 98 LYS A O 1
ATOM 764 N N . ALA A 1 99 ? -4.638 -6.415 12.836 1.00 98.19 99 ALA A N 1
ATOM 765 C CA . ALA A 1 99 ? -4.204 -6.576 14.219 1.00 98.19 99 ALA A CA 1
ATOM 766 C C . ALA A 1 99 ? -4.379 -5.302 15.072 1.00 98.19 99 ALA A C 1
ATOM 768 O O . ALA A 1 99 ? -4.323 -5.378 16.298 1.00 98.19 99 ALA A O 1
ATOM 769 N N . GLY A 1 100 ? -4.637 -4.145 14.454 1.00 97.88 100 GLY A N 1
ATOM 770 C CA . GLY A 1 100 ? -4.721 -2.858 15.147 1.00 97.88 100 GLY A CA 1
ATOM 771 C C . GLY A 1 100 ? -3.358 -2.265 15.512 1.00 97.88 100 GLY A C 1
ATOM 772 O O . GLY A 1 100 ? -3.271 -1.402 16.383 1.00 97.88 100 GLY A O 1
ATOM 773 N N . GLU A 1 101 ? -2.283 -2.710 14.861 1.00 98.44 101 GLU A N 1
ATOM 774 C CA . GLU A 1 101 ? -0.915 -2.248 15.108 1.00 98.44 101 GLU A CA 1
ATOM 775 C C . GLU A 1 101 ? -0.644 -0.906 14.405 1.00 98.44 101 GLU A C 1
ATOM 777 O O . GLU A 1 101 ? 0.203 -0.806 13.518 1.00 98.44 101 GLU A O 1
ATOM 782 N N . ALA A 1 102 ? -1.390 0.136 14.778 1.00 97.31 102 ALA A N 1
ATOM 783 C CA . ALA A 1 102 ? -1.496 1.369 13.998 1.00 97.31 102 ALA A CA 1
ATOM 784 C C . ALA A 1 102 ? -0.160 2.073 13.712 1.00 97.31 102 ALA A C 1
ATOM 786 O O . ALA A 1 102 ? 0.124 2.383 12.554 1.00 97.31 102 ALA A O 1
ATOM 787 N N . GLU A 1 103 ? 0.683 2.264 14.728 1.00 97.88 103 GLU A N 1
ATOM 788 C CA . GLU A 1 103 ? 2.001 2.895 14.561 1.00 97.88 103 GLU A CA 1
ATOM 789 C C . GLU A 1 103 ? 2.924 2.056 13.669 1.00 97.88 103 GLU A C 1
ATOM 791 O O . GLU A 1 103 ? 3.489 2.557 12.697 1.00 97.88 103 GLU A O 1
ATOM 796 N N . ARG A 1 104 ? 3.007 0.742 13.918 1.00 97.94 104 ARG A N 1
ATOM 797 C CA . ARG A 1 104 ? 3.852 -0.173 13.128 1.00 97.94 104 ARG A CA 1
ATOM 798 C C . ARG A 1 104 ? 3.410 -0.230 11.667 1.00 97.94 104 ARG A C 1
ATOM 800 O O . ARG A 1 104 ? 4.259 -0.224 10.772 1.00 97.94 104 ARG A O 1
ATOM 807 N N . ALA A 1 105 ? 2.099 -0.236 11.425 1.00 97.94 105 ALA A N 1
ATOM 808 C CA . ALA A 1 105 ? 1.523 -0.176 10.088 1.00 97.94 105 ALA A CA 1
ATOM 809 C C . ALA A 1 105 ? 1.890 1.146 9.389 1.00 97.94 105 ALA A C 1
ATOM 811 O O . ALA A 1 105 ? 2.331 1.142 8.238 1.00 97.94 105 ALA A O 1
ATOM 812 N N . GLY A 1 106 ? 1.766 2.275 10.096 1.00 96.56 106 GLY A N 1
ATOM 813 C CA . GLY A 1 106 ? 2.138 3.600 9.597 1.00 96.56 106 GLY A CA 1
ATOM 814 C C . GLY A 1 106 ? 3.623 3.722 9.249 1.00 96.56 106 GLY A C 1
ATOM 815 O O . GLY A 1 106 ? 3.973 4.231 8.182 1.00 96.56 106 GLY A O 1
ATOM 816 N N . GLU A 1 107 ? 4.505 3.203 10.100 1.00 98.00 107 GLU A N 1
ATOM 817 C CA . GLU A 1 107 ? 5.944 3.185 9.846 1.00 98.00 107 GLU A CA 1
ATOM 818 C C . GLU A 1 107 ? 6.314 2.324 8.635 1.00 98.00 107 GLU A C 1
ATOM 820 O O . GLU A 1 107 ? 7.134 2.731 7.807 1.00 98.00 107 GLU A O 1
ATOM 825 N N . LEU A 1 108 ? 5.731 1.123 8.522 1.00 97.75 108 LEU A N 1
ATOM 826 C CA . LEU A 1 108 ? 5.980 0.243 7.383 1.00 97.75 108 LEU A CA 1
ATOM 827 C C . LEU A 1 108 ? 5.508 0.892 6.081 1.00 97.75 108 LEU A C 1
ATOM 829 O O . LEU A 1 108 ? 6.260 0.894 5.108 1.00 97.75 108 LEU A O 1
ATOM 833 N N . TRP A 1 109 ? 4.329 1.514 6.098 1.00 96.50 109 TRP A N 1
ATOM 834 C CA . TRP A 1 109 ? 3.797 2.283 4.978 1.00 96.50 109 TRP A CA 1
ATOM 835 C C . TRP A 1 109 ? 4.725 3.430 4.559 1.00 96.50 109 TRP A C 1
ATOM 837 O O . TRP A 1 109 ? 5.086 3.545 3.391 1.00 96.50 109 TRP A O 1
ATOM 847 N N . SER A 1 110 ? 5.199 4.237 5.512 1.00 94.56 110 SER A N 1
ATOM 848 C CA . SER A 1 110 ? 6.135 5.335 5.229 1.00 94.56 110 SER A CA 1
ATOM 849 C C . SER A 1 110 ? 7.457 4.846 4.623 1.00 94.56 110 SER A C 1
ATOM 851 O O . SER A 1 110 ? 8.011 5.479 3.723 1.00 94.56 110 SER A O 1
ATOM 853 N N . ARG A 1 111 ? 7.990 3.714 5.103 1.00 94.88 111 ARG A N 1
ATOM 854 C CA . ARG A 1 111 ? 9.200 3.104 4.526 1.00 94.88 111 ARG A CA 1
ATOM 855 C C . ARG A 1 111 ? 8.954 2.551 3.125 1.00 94.88 111 ARG A C 1
ATOM 857 O O . ARG A 1 111 ? 9.861 2.616 2.302 1.00 94.88 111 ARG A O 1
ATOM 864 N N . HIS A 1 112 ? 7.773 1.992 2.873 1.00 94.31 112 HIS A N 1
ATOM 865 C CA . HIS A 1 112 ? 7.386 1.460 1.567 1.00 94.31 112 HIS A CA 1
ATOM 866 C C . HIS A 1 112 ? 7.354 2.558 0.502 1.00 94.31 112 HIS A C 1
ATOM 868 O O . HIS A 1 112 ? 8.035 2.429 -0.510 1.00 94.31 112 HIS A O 1
ATOM 874 N N . LEU A 1 113 ? 6.674 3.675 0.781 1.00 90.94 113 LEU A N 1
ATOM 875 C CA . LEU A 1 113 ? 6.581 4.800 -0.157 1.00 90.94 113 LEU A CA 1
ATOM 876 C C . LEU A 1 113 ? 7.952 5.399 -0.502 1.00 90.94 113 LEU A C 1
ATOM 878 O O . LEU A 1 113 ? 8.242 5.609 -1.674 1.00 90.94 113 LEU A O 1
ATOM 882 N N . ARG A 1 114 ? 8.835 5.586 0.490 1.00 87.81 114 ARG A N 1
ATOM 883 C CA . ARG A 1 114 ? 10.205 6.078 0.240 1.00 87.81 114 ARG A CA 1
ATOM 884 C C . ARG A 1 114 ? 11.027 5.133 -0.637 1.00 87.81 114 ARG A C 1
ATOM 886 O O . ARG A 1 114 ? 11.752 5.576 -1.515 1.00 87.81 114 ARG A O 1
ATOM 893 N N . LYS A 1 115 ? 10.903 3.819 -0.432 1.00 84.56 115 LYS A N 1
ATOM 894 C CA . LYS A 1 115 ? 11.594 2.833 -1.279 1.00 84.56 115 LYS A CA 1
ATOM 895 C C . LYS A 1 115 ? 11.032 2.790 -2.698 1.00 84.56 115 LYS A C 1
ATOM 897 O O . LYS A 1 115 ? 11.796 2.563 -3.630 1.00 84.56 115 LYS A O 1
ATOM 902 N N . ALA A 1 116 ? 9.721 2.971 -2.857 1.00 80.19 116 ALA A N 1
ATOM 903 C CA . ALA A 1 116 ? 9.092 3.062 -4.171 1.00 80.19 116 ALA A CA 1
ATOM 904 C C . ALA A 1 116 ? 9.595 4.299 -4.934 1.00 80.19 116 ALA A C 1
ATOM 906 O O . ALA A 1 116 ? 9.951 4.186 -6.103 1.00 80.19 116 ALA A O 1
ATOM 907 N N . GLU A 1 117 ? 9.724 5.437 -4.249 1.00 76.56 117 GLU A N 1
ATOM 908 C CA . GLU A 1 117 ? 10.330 6.662 -4.781 1.00 76.56 117 GLU A CA 1
ATOM 909 C C . GLU A 1 117 ? 11.783 6.433 -5.240 1.00 76.56 117 GLU A C 1
ATOM 911 O O . GLU A 1 117 ? 12.124 6.686 -6.393 1.00 76.56 117 GLU A O 1
ATOM 916 N N . GLU A 1 118 ? 12.637 5.860 -4.384 1.00 77.31 118 GLU A N 1
ATOM 917 C CA . GLU A 1 118 ? 14.023 5.515 -4.743 1.00 77.31 118 GLU A CA 1
ATOM 918 C C . GLU A 1 118 ? 14.098 4.555 -5.948 1.00 77.31 118 GLU A C 1
ATOM 920 O O . GLU A 1 118 ? 14.984 4.665 -6.802 1.00 77.31 118 GLU A O 1
ATOM 925 N N . PHE A 1 119 ? 13.171 3.597 -6.035 1.00 75.19 119 PHE A N 1
ATOM 926 C CA . PHE A 1 119 ? 13.104 2.645 -7.141 1.00 75.19 119 PHE A CA 1
ATOM 927 C C . PHE A 1 119 ? 12.708 3.310 -8.465 1.00 75.19 119 PHE A C 1
ATOM 929 O O . PHE A 1 119 ? 13.299 2.983 -9.492 1.00 75.19 119 PHE A O 1
ATOM 936 N N . LEU A 1 120 ? 11.763 4.255 -8.429 1.00 72.31 120 LEU A N 1
ATOM 937 C CA . LEU A 1 120 ? 11.332 5.050 -9.583 1.00 72.31 120 LEU A CA 1
ATOM 938 C C . LEU A 1 120 ? 12.466 5.925 -10.135 1.00 72.31 120 LEU A C 1
ATOM 940 O O . LEU A 1 120 ? 12.682 5.975 -11.342 1.00 72.31 120 LEU A O 1
ATOM 944 N N . PHE A 1 121 ? 13.234 6.578 -9.259 1.00 68.88 121 PHE A N 1
ATOM 945 C CA . PHE A 1 121 ? 14.250 7.553 -9.675 1.00 68.88 121 PHE A CA 1
ATOM 946 C C . PHE A 1 121 ? 15.648 6.971 -9.918 1.00 68.88 121 PHE A C 1
ATOM 948 O O . PHE A 1 121 ? 16.541 7.684 -10.365 1.00 68.88 121 PHE A O 1
ATOM 955 N N . THR A 1 122 ? 15.869 5.674 -9.684 1.00 66.38 122 THR A N 1
ATOM 956 C CA . THR A 1 122 ? 17.183 5.047 -9.931 1.00 66.38 122 THR A CA 1
ATOM 957 C C . THR A 1 122 ? 17.485 4.769 -11.413 1.00 66.38 122 THR A C 1
ATOM 959 O O . THR A 1 122 ? 18.569 4.265 -11.706 1.00 66.38 122 THR A O 1
ATOM 962 N N . GLY A 1 123 ? 16.580 5.096 -12.347 1.00 55.12 123 GLY A N 1
ATOM 963 C CA . GLY A 1 123 ? 16.763 4.838 -13.785 1.00 55.12 123 GLY A CA 1
ATOM 964 C C . GLY A 1 123 ? 16.258 5.911 -14.757 1.00 55.12 123 GLY A C 1
ATOM 965 O O . GLY A 1 123 ? 16.479 5.759 -15.955 1.00 55.12 123 GLY A O 1
ATOM 966 N N . ALA A 1 124 ? 15.615 6.978 -14.281 1.00 53.59 124 ALA A N 1
ATOM 967 C CA . ALA A 1 124 ? 15.087 8.043 -15.128 1.00 53.59 124 ALA A CA 1
ATOM 968 C C . ALA A 1 124 ? 15.944 9.306 -14.987 1.00 53.59 124 ALA A C 1
ATOM 970 O O . ALA A 1 124 ? 16.179 9.764 -13.867 1.00 53.59 124 ALA A O 1
ATOM 971 N N . GLU A 1 125 ? 16.390 9.897 -16.104 1.00 52.72 125 GLU A N 1
ATOM 972 C CA . GLU A 1 125 ? 16.722 11.324 -16.071 1.00 52.72 125 GLU A CA 1
ATOM 973 C C . GLU A 1 125 ? 15.489 12.057 -15.540 1.00 52.72 125 GLU A C 1
ATOM 975 O O . GLU A 1 125 ? 14.373 11.757 -15.957 1.00 52.72 125 GLU A O 1
ATOM 980 N N . LEU A 1 126 ? 15.696 12.922 -14.548 1.00 49.75 126 LEU A N 1
ATOM 981 C CA . LEU A 1 126 ? 14.657 13.537 -13.724 1.00 49.75 126 LEU A CA 1
ATOM 982 C C . LEU A 1 126 ? 13.577 14.215 -14.587 1.00 49.75 126 LEU A C 1
ATOM 984 O O . LEU A 1 126 ? 13.689 15.397 -14.899 1.00 49.75 126 LEU A O 1
ATOM 988 N N . SER A 1 127 ? 12.516 13.485 -14.937 1.00 55.81 127 SER A N 1
ATOM 989 C CA . SER A 1 127 ? 11.297 14.069 -15.484 1.00 55.81 127 SER A CA 1
ATOM 990 C C . SER A 1 127 ? 10.618 14.835 -14.358 1.00 55.81 127 SER A C 1
ATOM 992 O O . SER A 1 127 ? 10.320 14.273 -13.298 1.00 55.81 127 SER A O 1
ATOM 994 N N . THR A 1 128 ? 10.390 16.123 -14.556 1.00 60.16 128 THR A N 1
ATOM 995 C CA . THR A 1 128 ? 9.576 16.911 -13.639 1.00 60.16 128 THR A CA 1
ATOM 996 C C . THR A 1 128 ? 8.125 16.433 -13.709 1.00 60.16 128 THR A C 1
ATOM 998 O O . THR A 1 128 ? 7.685 15.873 -14.710 1.00 60.16 128 THR A O 1
ATOM 1001 N N . VAL A 1 129 ? 7.341 16.669 -12.652 1.00 56.84 129 VAL A N 1
ATOM 1002 C CA . VAL A 1 129 ? 5.901 16.331 -12.647 1.00 56.84 129 VAL A CA 1
ATOM 1003 C C . VAL A 1 129 ? 5.161 16.979 -13.828 1.00 56.84 129 VAL A C 1
ATOM 1005 O O . VAL A 1 129 ? 4.173 16.429 -14.300 1.00 56.84 129 VAL A O 1
ATOM 1008 N N . VAL A 1 130 ? 5.658 18.113 -14.334 1.00 61.31 130 VAL A N 1
ATOM 1009 C CA . VAL A 1 130 ? 5.114 18.797 -15.516 1.00 61.31 130 VAL A CA 1
ATOM 1010 C C . VAL A 1 130 ? 5.258 17.946 -16.778 1.00 61.31 130 VAL A C 1
ATOM 1012 O O . VAL A 1 130 ? 4.308 17.864 -17.549 1.00 61.31 130 VAL A O 1
ATOM 1015 N N . ASP A 1 131 ? 6.376 17.237 -16.942 1.00 62.25 131 ASP A N 1
ATOM 1016 C CA . ASP A 1 131 ? 6.648 16.397 -18.118 1.00 62.25 131 ASP A CA 1
ATOM 1017 C C . ASP A 1 131 ? 5.701 15.181 -18.206 1.00 62.25 131 ASP A C 1
ATOM 1019 O O . ASP A 1 131 ? 5.590 14.525 -19.238 1.00 62.25 131 ASP A O 1
ATOM 1023 N N . LEU A 1 132 ? 4.979 14.877 -17.122 1.00 60.31 132 LEU A N 1
ATOM 1024 C CA . LEU A 1 132 ? 3.989 13.802 -17.058 1.00 60.31 132 LEU A CA 1
ATOM 1025 C C . LEU A 1 132 ? 2.571 14.265 -17.436 1.00 60.31 132 LEU A C 1
ATOM 1027 O O . LEU A 1 132 ? 1.683 13.422 -17.571 1.00 60.31 132 LEU A O 1
ATOM 1031 N N . LEU A 1 133 ? 2.334 15.566 -17.634 1.00 57.00 133 LEU A N 1
ATOM 1032 C CA . LEU A 1 133 ? 1.005 16.128 -17.918 1.00 57.00 133 LEU A CA 1
ATOM 1033 C C . LEU A 1 133 ? 0.634 16.192 -19.411 1.00 57.00 133 LEU A C 1
ATOM 1035 O O . LEU A 1 133 ? -0.522 16.488 -19.706 1.00 57.00 133 LEU A O 1
ATOM 1039 N N . GLU A 1 134 ? 1.571 15.916 -20.326 1.00 54.31 134 GLU A N 1
ATOM 1040 C CA . GLU A 1 134 ? 1.366 16.005 -21.791 1.00 54.31 134 GLU A CA 1
ATOM 1041 C C . GLU A 1 134 ? 0.656 14.805 -22.430 1.00 54.31 134 GLU A C 1
ATOM 1043 O O . GLU A 1 134 ? 1.018 13.648 -22.109 1.00 54.31 134 GLU A O 1
#

Secondary structure (DSSP, 8-state):
-HHHHHHH--HHHHHHHHHHHHHHHTPPSSHHHHHHHHHHHHHHHHHTT-HHHHHHHHHHHHHHHHHHHHHS--SHHHHHHHHHHHHHHHHHHHHHHHHT-HHHHHHHHHHHHHHHHHHHHTSS----GGGG--

Sequence (134 aa):
MVVQLATKRNPAVIAELEEIVEAESQLEPGTEAVDQLTDFHAAISRLSENKTLQMINEMLHHIIEKANRSLQPTTGARAEQAARKSAKTHRMIVDMIKAGEAERAGELWSRHLRKAEEFLFTGAELSTVVDLLE

Radius of gyration: 14.78 Å; chains: 1; bounding box: 33×33×37 Å

Organism: NCBI:txid1299334

InterPro domains:
  IPR008920 Transcription regulator FadR/GntR, C-terminal [G3DSA:1.20.120.530] (1-121)
  IPR008920 Transcription regulator FadR/GntR, C-terminal [SSF48008] (2-121)
  IPR011711 GntR, C-terminal [PF07729] (3-114)